Protein AF-A0A0C3QG57-F1 (afdb_monomer)

Foldseek 3Di:
DVVVVVVVCVVVDDPPDDDPVNVLVVLVVCCVVPNDPDDADQADEAEQCQLDALSVLVVNCSSHVHLPRYHYYHFLLPHPRPPRLDAPVSSQVSNQVVQCVDPCNVVVVDPGDHDDDDDDQEDADDDPVVLVVSLVVVVVCCVPVPSSGDDDDRHDYPD

Nearest PDB structures (foldseek):
  1qhh-assembly1_B  TM=5.925E-01  e=2.521E-04  Geobacillus stearothermophilus
  1pjr-assembly1_A  TM=6.229E-01  e=2.737E-02  Geobacillus stearothermophilus
  4c2u-assembly1_D  TM=6.797E-01  e=5.347E-02  Deinococcus radiodurans
  4c30-assembly1_D  TM=6.596E-01  e=1.505E-01  Deinococcus radiodurans

Solvent-accessible surface area (backbone atoms only — not comparable to full-atom values): 9621 Å² total; per-residue (Å²): 111,67,67,60,50,51,57,53,47,63,73,72,50,59,92,88,69,79,54,72,66,59,51,50,52,53,52,46,53,46,33,71,75,72,45,73,82,82,77,75,38,67,64,49,79,39,71,58,46,28,55,41,56,72,66,49,56,56,51,56,43,71,45,28,74,41,84,85,19,72,45,77,40,64,51,48,91,68,55,76,43,86,89,49,84,38,37,69,68,56,49,42,56,48,53,40,51,53,40,61,66,31,66,49,34,68,69,63,76,39,83,74,66,77,71,82,86,85,85,84,41,72,34,84,85,46,42,48,70,59,44,52,53,51,48,51,53,52,51,50,46,51,70,77,42,65,83,68,45,67,95,69,75,72,63,43,48,82,82

Structure (mmCIF, N/CA/C/O backbone):
data_AF-A0A0C3QG57-F1
#
_entry.id   AF-A0A0C3QG57-F1
#
loop_
_atom_site.group_PDB
_atom_site.id
_atom_site.type_symbol
_atom_site.label_atom_id
_atom_site.label_alt_id
_atom_site.label_comp_id
_atom_site.label_asym_id
_atom_site.label_entity_id
_atom_site.label_seq_id
_atom_site.pdbx_PDB_ins_code
_atom_site.Cartn_x
_atom_site.Cartn_y
_atom_site.Cartn_z
_atom_site.occupancy
_atom_site.B_iso_or_equiv
_atom_site.auth_seq_id
_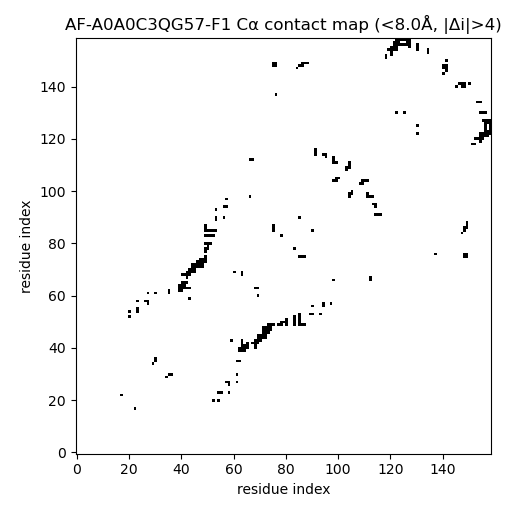atom_site.auth_comp_id
_atom_site.auth_asym_id
_atom_site.auth_atom_id
_atom_site.pdbx_PDB_model_num
ATOM 1 N N . ARG A 1 1 ? 13.980 4.318 21.399 1.00 78.31 1 ARG A N 1
ATOM 2 C CA . ARG A 1 1 ? 14.973 5.203 20.737 1.00 78.31 1 ARG A CA 1
ATOM 3 C C . ARG A 1 1 ? 14.381 5.909 19.515 1.00 78.31 1 ARG A C 1
ATOM 5 O O . ARG A 1 1 ? 14.472 7.122 19.474 1.00 78.31 1 ARG A O 1
ATOM 12 N N . ILE A 1 2 ? 13.728 5.215 18.571 1.00 90.69 2 ILE A N 1
ATOM 13 C CA . ILE A 1 2 ? 13.015 5.887 17.457 1.00 90.69 2 ILE A CA 1
ATOM 14 C C . ILE A 1 2 ? 11.778 6.645 17.961 1.00 90.69 2 ILE A C 1
ATOM 16 O O . ILE A 1 2 ? 11.650 7.834 17.711 1.00 90.69 2 ILE A O 1
ATOM 20 N N . TYR A 1 3 ? 10.925 5.998 18.762 1.00 89.56 3 TYR A N 1
ATOM 21 C CA . TYR A 1 3 ? 9.721 6.638 19.312 1.00 89.56 3 TYR A CA 1
ATOM 22 C C . TYR A 1 3 ? 10.026 7.910 20.127 1.00 89.56 3 TYR A C 1
ATOM 24 O O . TYR A 1 3 ? 9.392 8.938 19.950 1.00 89.56 3 TYR A O 1
ATOM 32 N N . THR A 1 4 ? 11.087 7.891 20.933 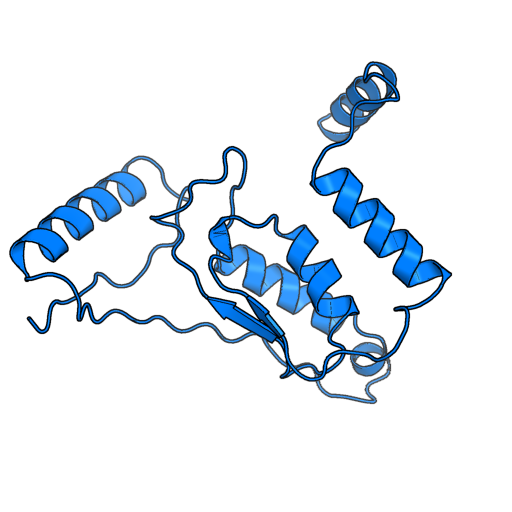1.00 94.56 4 THR A N 1
ATOM 33 C CA . THR A 1 4 ? 11.544 9.071 21.683 1.00 94.56 4 THR A CA 1
ATOM 34 C C . THR A 1 4 ? 12.010 10.220 20.777 1.00 94.56 4 THR A C 1
ATOM 36 O O . THR A 1 4 ? 11.848 11.381 21.139 1.00 94.56 4 THR A O 1
ATOM 39 N N . LEU A 1 5 ? 12.582 9.922 19.600 1.00 93.25 5 LEU A N 1
ATOM 40 C CA . LEU A 1 5 ? 12.922 10.947 18.603 1.00 93.25 5 LEU A CA 1
ATOM 41 C C . LEU A 1 5 ? 11.662 11.518 17.950 1.00 93.25 5 LEU A C 1
ATOM 43 O O . LEU A 1 5 ? 11.578 12.726 17.765 1.00 93.25 5 LEU A O 1
ATOM 47 N N . PHE A 1 6 ? 10.676 10.668 17.659 1.00 89.25 6 PHE A N 1
ATOM 48 C CA . PHE A 1 6 ? 9.370 11.101 17.170 1.00 89.25 6 PHE A CA 1
ATOM 49 C C . PHE A 1 6 ? 8.672 12.035 18.171 1.00 89.25 6 PHE A C 1
ATOM 51 O O . PHE A 1 6 ? 8.224 13.110 17.789 1.00 89.25 6 PHE A O 1
ATOM 58 N N . GLU A 1 7 ? 8.656 11.697 19.464 1.00 90.81 7 GLU A N 1
ATOM 59 C CA . GLU A 1 7 ? 8.086 12.567 20.502 1.00 90.81 7 GLU A CA 1
ATOM 60 C C . GLU A 1 7 ? 8.822 13.910 20.617 1.00 90.81 7 GLU A C 1
ATOM 62 O O . GLU A 1 7 ? 8.194 14.949 20.818 1.00 90.81 7 GLU A O 1
ATOM 67 N N . ALA A 1 8 ? 10.152 13.911 20.492 1.00 92.44 8 ALA A N 1
ATOM 68 C CA . ALA A 1 8 ? 10.935 15.143 20.477 1.00 92.44 8 ALA A CA 1
ATOM 69 C C . ALA A 1 8 ? 10.636 15.992 19.230 1.00 92.44 8 ALA A C 1
ATOM 71 O O . ALA A 1 8 ? 10.457 17.203 19.348 1.00 92.44 8 ALA A O 1
ATOM 72 N N . TYR A 1 9 ? 10.523 15.361 18.057 1.00 88.25 9 TYR A N 1
ATOM 73 C CA . TYR A 1 9 ? 10.124 16.016 16.813 1.00 88.25 9 TYR A CA 1
ATOM 74 C C . TYR A 1 9 ? 8.735 16.652 16.933 1.00 88.25 9 TYR A C 1
ATOM 76 O O . TYR A 1 9 ? 8.597 17.842 16.669 1.00 88.25 9 TYR A O 1
ATOM 84 N N . GLN A 1 10 ? 7.739 15.910 17.428 1.00 86.50 10 GLN A N 1
ATOM 85 C CA . GLN A 1 10 ? 6.371 16.404 17.632 1.00 86.50 10 GLN A CA 1
ATOM 86 C C . GLN A 1 10 ? 6.324 17.655 18.525 1.00 86.50 10 GLN A C 1
ATOM 88 O O . GLN A 1 10 ? 5.516 18.545 18.288 1.00 86.50 10 GLN A O 1
ATOM 93 N N . LYS A 1 11 ? 7.212 17.762 19.525 1.00 88.81 11 LYS A N 1
ATOM 94 C CA . LYS A 1 11 ? 7.311 18.947 20.401 1.00 88.81 11 LYS A CA 1
ATOM 95 C C . LYS A 1 11 ? 7.957 20.161 19.730 1.00 88.81 11 LYS A C 1
ATOM 97 O O . LYS A 1 11 ? 7.672 21.287 20.124 1.00 88.81 11 LYS A O 1
ATOM 102 N N . LEU A 1 12 ? 8.862 19.940 18.777 1.00 88.62 12 LEU A N 1
ATOM 103 C CA . LEU A 1 12 ? 9.582 20.998 18.053 1.00 88.62 12 LEU A CA 1
ATOM 104 C C . LEU A 1 12 ? 8.853 21.444 16.781 1.00 88.62 12 LEU A C 1
ATOM 106 O O . LEU A 1 12 ? 9.176 22.480 16.200 1.00 88.62 12 LEU A O 1
ATOM 110 N N . ARG A 1 13 ? 7.895 20.641 16.330 1.00 83.44 13 ARG A N 1
ATOM 111 C CA . ARG A 1 13 ? 7.142 20.849 15.108 1.00 83.44 13 ARG A CA 1
ATOM 112 C C . ARG A 1 13 ? 6.195 22.059 15.236 1.00 83.44 13 ARG A C 1
ATOM 114 O O . ARG A 1 13 ? 5.457 22.148 16.216 1.00 83.44 13 ARG A O 1
ATOM 121 N N . PRO A 1 14 ? 6.159 22.980 14.252 1.00 84.38 14 PRO A N 1
ATOM 122 C CA . PRO A 1 14 ? 5.199 24.084 14.248 1.00 84.38 14 PRO A CA 1
ATOM 123 C C . PRO A 1 14 ? 3.749 23.584 14.241 1.00 84.38 14 PRO A C 1
ATOM 125 O O . PRO A 1 14 ? 3.414 22.694 13.461 1.00 84.38 14 PRO A O 1
ATOM 128 N N . SER A 1 15 ? 2.860 24.218 15.009 1.00 73.75 15 SER A N 1
ATOM 129 C CA . SER A 1 15 ? 1.447 23.812 15.124 1.00 73.75 15 SER A CA 1
ATOM 130 C C . SER A 1 15 ? 0.666 23.828 13.802 1.00 73.75 15 SER A C 1
ATOM 132 O O . SER A 1 15 ? -0.364 23.175 13.696 1.00 73.75 15 SER A O 1
ATOM 134 N N . ALA A 1 16 ? 1.136 24.578 12.800 1.00 75.12 16 ALA A N 1
ATOM 135 C CA . ALA A 1 16 ? 0.529 24.652 11.468 1.00 75.12 16 ALA A CA 1
ATOM 136 C C . ALA A 1 16 ? 1.077 23.607 10.480 1.00 75.12 16 ALA A C 1
ATOM 138 O O . ALA A 1 16 ? 0.587 23.508 9.358 1.00 75.12 16 ALA A O 1
ATOM 139 N N . SER A 1 17 ? 2.120 22.864 10.857 1.00 77.12 17 SER A N 1
ATOM 140 C CA . SER A 1 17 ? 2.668 21.827 9.989 1.00 77.12 17 SER A CA 1
ATOM 141 C C . SER A 1 17 ? 1.891 20.531 10.183 1.00 77.12 17 SER A C 1
ATOM 143 O O . SER A 1 17 ? 1.732 20.051 11.301 1.00 77.12 17 SER A O 1
ATOM 145 N N . TYR A 1 18 ? 1.397 20.004 9.071 1.00 79.06 18 TYR A N 1
ATOM 146 C CA . TYR A 1 18 ? 0.565 18.814 8.985 1.00 79.06 18 TYR A CA 1
ATOM 147 C C . TYR A 1 18 ? 1.023 18.009 7.775 1.00 79.06 18 TYR A C 1
ATOM 149 O O . TYR A 1 18 ? 1.259 18.598 6.718 1.00 79.06 18 TYR A O 1
ATOM 157 N N . ASP A 1 19 ? 1.205 16.702 7.930 1.00 85.56 19 ASP A N 1
ATOM 158 C CA . ASP A 1 19 ? 1.611 15.824 6.838 1.00 85.56 19 ASP A CA 1
ATOM 159 C C . ASP A 1 19 ? 0.470 14.887 6.420 1.00 85.56 19 ASP A C 1
ATOM 161 O O . ASP A 1 19 ? -0.628 14.888 6.987 1.00 85.56 19 ASP A O 1
ATOM 165 N N . ASN A 1 20 ? 0.706 14.111 5.363 1.00 86.38 20 ASN A N 1
ATOM 166 C CA . ASN A 1 20 ? -0.306 13.199 4.843 1.00 86.38 20 ASN A CA 1
ATOM 167 C C . ASN A 1 20 ? -0.677 12.106 5.857 1.00 86.38 20 ASN A C 1
ATOM 169 O O . ASN A 1 20 ? -1.842 11.719 5.906 1.00 86.38 20 ASN A O 1
ATOM 173 N N . ALA A 1 21 ? 0.261 11.632 6.681 1.00 89.00 21 ALA A N 1
ATOM 174 C CA . ALA A 1 21 ? -0.024 10.606 7.679 1.00 89.00 21 ALA A CA 1
ATOM 175 C C . ALA A 1 21 ? -0.890 11.172 8.815 1.00 89.00 21 ALA A C 1
ATOM 177 O O . ALA A 1 21 ? -1.873 10.538 9.203 1.00 89.00 21 ALA A O 1
ATOM 178 N N . ASP A 1 22 ? -0.596 12.388 9.285 1.00 90.31 22 ASP A N 1
ATOM 179 C CA . ASP A 1 22 ? -1.427 13.089 10.269 1.00 90.31 22 ASP A CA 1
ATOM 180 C C . ASP A 1 22 ? -2.864 13.271 9.758 1.00 90.31 22 ASP A C 1
ATOM 182 O O . ASP A 1 22 ? -3.824 13.120 10.521 1.00 90.31 22 ASP A O 1
ATOM 186 N N . ARG A 1 23 ? -3.014 13.544 8.450 1.00 91.88 23 ARG A N 1
ATOM 187 C CA . ARG A 1 23 ? -4.313 13.611 7.759 1.00 91.88 23 ARG A CA 1
ATOM 188 C C . ARG A 1 23 ? -5.133 12.366 7.921 1.00 91.88 23 ARG A C 1
ATOM 190 O O . ARG A 1 23 ? -6.292 12.423 8.332 1.00 91.88 23 ARG A O 1
ATOM 197 N N . VAL A 1 24 ? -4.525 11.247 7.590 1.00 94.62 24 VAL A N 1
ATOM 198 C CA . VAL A 1 24 ? -5.211 9.967 7.604 1.00 94.62 24 VAL A CA 1
ATOM 199 C C . VAL A 1 24 ? -5.541 9.567 9.035 1.00 94.62 24 VAL A C 1
ATOM 201 O O . VAL A 1 24 ? -6.655 9.122 9.292 1.00 94.62 24 VAL A O 1
ATOM 204 N N . HIS A 1 25 ? -4.628 9.802 9.981 1.00 94.31 25 HIS A N 1
ATOM 205 C CA . HIS A 1 25 ? -4.886 9.558 11.397 1.00 94.31 25 HIS A CA 1
ATOM 206 C C . HIS A 1 25 ? -6.062 10.381 11.929 1.00 94.31 25 HIS A C 1
ATOM 208 O O . HIS A 1 25 ? -6.935 9.818 12.582 1.00 94.31 25 HIS A O 1
ATOM 214 N N . ALA A 1 26 ? -6.139 11.677 11.614 1.00 94.38 26 ALA A N 1
ATOM 215 C CA . ALA A 1 26 ? -7.259 12.512 12.048 1.00 94.38 26 ALA A CA 1
ATOM 216 C C . ALA A 1 26 ? -8.601 12.043 11.458 1.00 94.38 26 ALA A C 1
ATOM 218 O O . ALA A 1 26 ? -9.603 12.005 12.170 1.00 94.38 26 ALA A O 1
ATOM 219 N N . LEU A 1 27 ? -8.620 11.645 10.180 1.00 95.81 27 LEU A N 1
ATOM 220 C CA . LEU A 1 27 ? -9.821 11.104 9.535 1.00 95.81 27 LEU A CA 1
ATOM 221 C C . LEU A 1 27 ? -10.245 9.763 10.139 1.00 95.81 27 LEU A C 1
ATOM 223 O O . LEU A 1 27 ? -11.432 9.552 10.372 1.00 95.81 27 LEU A O 1
ATOM 227 N N . LEU A 1 28 ? -9.293 8.871 10.423 1.00 95.81 28 LEU A N 1
ATOM 228 C CA . LEU A 1 28 ? -9.568 7.597 11.086 1.00 95.81 28 LEU A CA 1
ATOM 229 C C . LEU A 1 28 ? -10.160 7.807 12.481 1.00 95.81 28 LEU A C 1
ATOM 231 O O . LEU A 1 28 ? -11.186 7.203 12.780 1.00 95.81 28 LEU A O 1
ATOM 235 N N . SER A 1 29 ? -9.582 8.702 13.290 1.00 95.94 29 SER A N 1
ATOM 236 C CA . SER A 1 29 ? -10.129 9.050 14.607 1.00 95.94 29 SER A CA 1
ATOM 237 C C . SER A 1 29 ? -11.541 9.626 14.501 1.00 95.94 29 SER A C 1
ATOM 239 O O . SER A 1 29 ? -12.425 9.246 15.263 1.00 95.94 29 SER A O 1
ATOM 241 N N . ALA A 1 30 ? -11.786 10.503 13.522 1.00 95.94 30 ALA A N 1
ATOM 242 C CA . ALA A 1 30 ? -13.110 11.074 13.304 1.00 95.94 30 ALA A CA 1
ATOM 243 C C . ALA A 1 30 ? -14.144 10.007 12.904 1.00 95.94 30 ALA A C 1
ATOM 245 O O . ALA A 1 30 ? -15.269 10.053 13.397 1.00 95.94 30 ALA A O 1
ATOM 246 N N . ILE A 1 31 ? -13.766 9.044 12.053 1.00 94.94 31 ILE A N 1
ATOM 247 C CA . ILE A 1 31 ? -14.619 7.909 11.664 1.00 94.94 31 ILE A CA 1
ATOM 248 C C . ILE A 1 31 ? -14.863 6.967 12.845 1.00 94.94 31 ILE A C 1
ATOM 250 O O . ILE A 1 31 ? -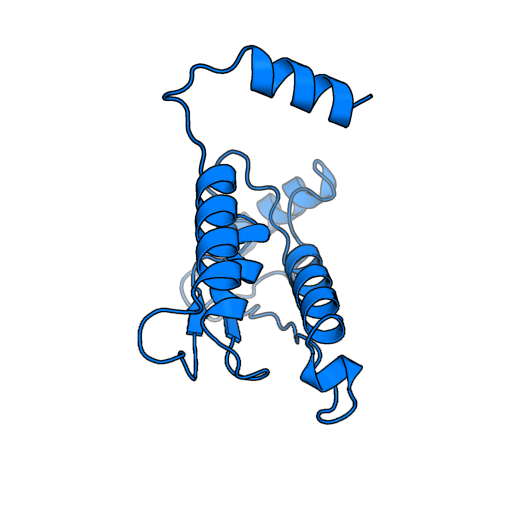15.963 6.439 12.979 1.00 94.94 31 ILE A O 1
ATOM 254 N N . GLU A 1 32 ? -13.869 6.742 13.702 1.00 92.44 32 GLU A N 1
ATOM 255 C CA . GLU A 1 32 ? -14.033 5.918 14.902 1.00 92.44 32 GLU A CA 1
ATOM 256 C C . GLU A 1 32 ? -15.009 6.560 15.899 1.00 92.44 32 GLU A C 1
ATOM 258 O O . GLU A 1 32 ? -15.859 5.869 16.459 1.00 92.44 32 GLU A O 1
ATOM 263 N N . GLU A 1 33 ? -14.931 7.880 16.078 1.00 96.00 33 GLU A N 1
ATOM 264 C CA . GLU A 1 33 ? -15.780 8.624 17.014 1.00 96.00 33 GLU A CA 1
ATOM 265 C C . GLU A 1 33 ? -17.205 8.851 16.484 1.00 96.00 33 GLU A C 1
ATOM 267 O O . GLU A 1 33 ? -18.179 8.671 17.216 1.00 96.00 33 GLU A O 1
ATOM 272 N N . HIS A 1 34 ? -17.345 9.230 15.212 1.00 95.31 34 HIS A N 1
ATOM 273 C CA . HIS A 1 34 ? -18.616 9.696 14.643 1.00 95.31 34 HIS A CA 1
ATOM 274 C C . HIS A 1 34 ? -19.238 8.720 13.635 1.00 95.31 34 HIS A C 1
ATOM 276 O O . HIS A 1 34 ? -20.375 8.920 13.202 1.00 95.31 34 HIS A O 1
ATOM 282 N N . GLY A 1 35 ? -18.517 7.664 13.255 1.00 92.00 35 GLY A N 1
ATOM 283 C CA . GLY A 1 35 ? -18.872 6.800 12.134 1.00 92.00 35 GLY A CA 1
ATOM 284 C C . GLY A 1 35 ? -18.526 7.415 10.775 1.00 92.00 35 GLY A C 1
ATOM 285 O O . GLY A 1 35 ? -18.130 8.575 10.653 1.00 92.00 35 GLY A O 1
ATOM 286 N N . VAL A 1 36 ? -18.687 6.617 9.717 1.00 93.12 36 VAL A N 1
ATOM 287 C CA . VAL A 1 36 ? -18.569 7.115 8.342 1.00 93.12 36 VAL A CA 1
ATOM 288 C C . VAL A 1 36 ? -19.798 7.973 8.022 1.00 93.12 36 VAL A C 1
ATOM 290 O O . VAL A 1 36 ? -20.922 7.486 8.167 1.00 93.12 36 VAL A O 1
ATOM 293 N N . PRO A 1 37 ? -19.630 9.232 7.577 1.00 90.19 37 PRO A N 1
ATOM 294 C CA . PRO A 1 37 ? -20.762 10.054 7.180 1.00 90.19 37 PRO A CA 1
ATOM 295 C C . PRO A 1 37 ? -21.423 9.486 5.919 1.00 90.19 37 PRO A C 1
ATOM 297 O O . PRO A 1 37 ? -20.757 9.168 4.935 1.00 90.19 37 PRO A O 1
ATOM 300 N N . GLY A 1 38 ? -22.754 9.412 5.920 1.00 90.81 38 GLY A N 1
ATOM 301 C CA . GLY A 1 38 ? -23.521 8.933 4.772 1.00 90.81 38 GLY A CA 1
ATOM 302 C C . GLY A 1 38 ? -23.568 7.408 4.670 1.00 90.81 38 GLY A C 1
ATOM 303 O O . GLY A 1 38 ? -23.791 6.718 5.661 1.00 90.81 38 GLY A O 1
ATOM 304 N N . THR A 1 39 ? -23.453 6.889 3.445 1.00 92.50 39 THR A N 1
ATOM 305 C CA . THR A 1 39 ? -23.553 5.448 3.162 1.00 92.50 39 THR A CA 1
ATOM 306 C C . THR A 1 39 ? -22.172 4.873 2.890 1.00 92.50 39 THR A C 1
ATOM 308 O O . THR A 1 39 ? -21.349 5.510 2.235 1.00 92.50 39 THR A O 1
ATOM 311 N N . TYR A 1 40 ? -21.938 3.657 3.375 1.00 94.81 40 TYR A N 1
ATOM 312 C CA . TYR A 1 40 ? -20.735 2.901 3.060 1.00 94.81 40 TYR A CA 1
ATOM 313 C C . TYR A 1 40 ? -20.620 2.601 1.564 1.00 94.8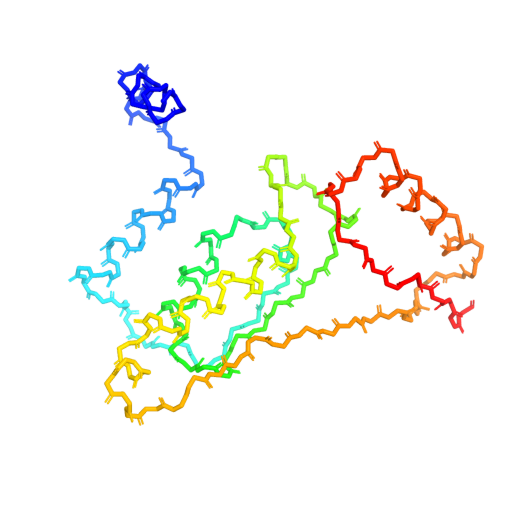1 40 TYR A C 1
ATOM 315 O O . TYR A 1 40 ? -21.618 2.493 0.853 1.00 94.81 40 TYR A O 1
ATOM 323 N N . LEU A 1 41 ? -19.385 2.417 1.109 1.00 96.12 41 LEU A N 1
ATOM 324 C CA . LEU A 1 41 ? -19.098 1.964 -0.243 1.00 96.12 41 LEU A CA 1
ATOM 325 C C . LEU A 1 41 ? -19.149 0.436 -0.298 1.00 96.12 41 LEU A C 1
ATOM 327 O O . LEU A 1 41 ? -18.543 -0.248 0.529 1.00 96.12 41 LEU A O 1
ATOM 331 N N . ASP A 1 42 ? -19.842 -0.101 -1.300 1.00 96.00 42 ASP A N 1
ATOM 332 C CA . ASP A 1 42 ? -19.875 -1.547 -1.541 1.00 96.00 42 ASP A CA 1
ATOM 333 C C . ASP A 1 42 ? -18.584 -2.046 -2.201 1.00 96.00 42 ASP A C 1
ATOM 335 O O . ASP A 1 42 ? -18.121 -3.151 -1.906 1.00 96.00 42 ASP A O 1
ATOM 339 N N . PHE A 1 43 ? -18.009 -1.230 -3.091 1.00 97.94 43 PHE A N 1
ATOM 340 C CA . PHE A 1 43 ? -16.779 -1.516 -3.824 1.00 97.94 43 PHE A CA 1
ATOM 341 C C . PHE A 1 43 ? -15.932 -0.253 -3.982 1.00 97.94 43 PHE A C 1
ATOM 343 O O . PHE A 1 43 ? -16.456 0.829 -4.246 1.00 97.94 43 PHE A O 1
ATOM 350 N N . LEU A 1 44 ? -14.618 -0.407 -3.856 1.00 97.62 44 LEU A N 1
ATOM 351 C CA . LEU A 1 44 ? -13.634 0.659 -3.950 1.00 97.62 44 LEU A CA 1
ATOM 352 C C . LEU A 1 44 ? -12.393 0.125 -4.675 1.00 97.62 44 LEU A C 1
ATOM 354 O O . LEU A 1 44 ? -11.750 -0.832 -4.237 1.00 97.62 44 LEU A O 1
ATOM 358 N N . TYR A 1 45 ? -12.083 0.769 -5.798 1.00 97.81 45 TYR A N 1
ATOM 359 C CA . TYR A 1 45 ? -10.951 0.456 -6.663 1.00 97.81 45 TYR A CA 1
ATOM 360 C C . TYR A 1 45 ? -9.927 1.580 -6.547 1.00 97.81 45 TYR A C 1
ATOM 362 O O . TYR A 1 45 ? -10.266 2.748 -6.733 1.00 97.81 45 TYR A O 1
ATOM 370 N N . VAL A 1 46 ? -8.693 1.220 -6.217 1.00 97.00 46 VAL A N 1
ATOM 371 C CA . VAL A 1 46 ? -7.574 2.143 -6.039 1.00 97.00 46 VAL A CA 1
ATOM 372 C C . VAL A 1 46 ? -6.577 1.881 -7.148 1.00 97.00 46 VAL A C 1
ATOM 374 O O . VAL A 1 46 ? -6.022 0.785 -7.225 1.00 97.00 46 VAL A O 1
ATOM 377 N N . ASP A 1 47 ? -6.379 2.880 -7.993 1.00 96.12 47 ASP A N 1
ATOM 378 C CA . ASP A 1 47 ? -5.303 2.894 -8.977 1.00 96.12 47 ASP A CA 1
ATOM 379 C C . ASP A 1 47 ? -4.064 3.577 -8.384 1.00 96.12 47 ASP A C 1
ATOM 381 O O . ASP A 1 47 ? -4.182 4.316 -7.402 1.00 96.12 47 ASP A O 1
ATOM 385 N N . GLU A 1 48 ? -2.893 3.308 -8.957 1.00 94.44 48 GLU A N 1
ATOM 386 C CA . GLU A 1 48 ? -1.597 3.838 -8.501 1.00 94.44 48 GLU A CA 1
ATOM 387 C C . GLU A 1 48 ? -1.353 3.659 -6.990 1.00 94.44 48 GLU A C 1
ATOM 389 O O . GLU A 1 48 ? -0.874 4.546 -6.279 1.00 94.44 48 GLU A O 1
ATOM 394 N N . ALA A 1 49 ? -1.700 2.479 -6.468 1.00 94.25 49 ALA A N 1
ATOM 395 C CA . ALA A 1 49 ? -1.634 2.175 -5.042 1.00 94.25 49 ALA A CA 1
ATOM 396 C C . ALA A 1 49 ? -0.233 2.378 -4.435 1.00 94.25 49 ALA A C 1
ATOM 398 O O . ALA A 1 49 ? -0.137 2.629 -3.234 1.00 94.25 49 ALA A O 1
ATOM 399 N N . GLN A 1 50 ? 0.828 2.300 -5.246 1.00 92.38 50 GLN A N 1
ATOM 400 C CA . GLN A 1 50 ? 2.209 2.532 -4.824 1.00 92.38 50 GLN A CA 1
ATOM 401 C C . GLN A 1 50 ? 2.495 3.960 -4.343 1.00 92.38 50 GLN A C 1
ATOM 403 O O . GLN A 1 50 ? 3.405 4.167 -3.536 1.00 92.38 50 GLN A O 1
ATOM 408 N N . ASP A 1 51 ? 1.711 4.943 -4.788 1.00 92.38 51 ASP A N 1
ATOM 409 C CA . ASP A 1 51 ? 1.909 6.341 -4.401 1.00 92.38 51 ASP A CA 1
ATOM 410 C C . ASP A 1 51 ? 1.220 6.705 -3.075 1.00 92.38 51 ASP A C 1
ATOM 412 O O . ASP A 1 51 ? 1.459 7.787 -2.526 1.00 92.38 51 ASP A O 1
ATOM 416 N N . ASN A 1 52 ? 0.426 5.783 -2.522 1.00 91.50 52 ASN A N 1
ATOM 417 C CA . ASN A 1 52 ? -0.263 5.940 -1.244 1.00 91.50 52 ASN A CA 1
ATOM 418 C C . ASN A 1 52 ? 0.580 5.432 -0.067 1.00 91.50 52 ASN A C 1
ATOM 420 O O . ASN A 1 52 ? 1.391 4.510 -0.183 1.00 91.50 52 ASN A O 1
ATOM 424 N N . LEU A 1 53 ? 0.327 5.983 1.120 1.00 91.81 53 LEU A N 1
ATOM 425 C CA . LEU A 1 53 ? 0.847 5.430 2.362 1.00 91.81 53 LEU A CA 1
ATOM 426 C C . LEU A 1 53 ? 0.065 4.164 2.728 1.00 91.81 53 LEU A C 1
ATOM 428 O O . LEU A 1 53 ? -1.139 4.059 2.505 1.00 91.81 53 LEU A O 1
ATOM 432 N N . ILE A 1 54 ? 0.709 3.214 3.410 1.00 92.88 54 ILE A N 1
ATOM 433 C CA . ILE A 1 54 ? 0.026 1.994 3.882 1.00 92.88 54 ILE A CA 1
ATOM 434 C C . ILE A 1 54 ? -1.176 2.323 4.786 1.00 92.88 54 ILE A C 1
ATOM 436 O O . ILE A 1 54 ? -2.179 1.611 4.763 1.00 92.88 54 ILE A O 1
ATOM 440 N N . ILE A 1 55 ? -1.111 3.418 5.553 1.00 93.25 55 ILE A N 1
ATOM 441 C CA . ILE A 1 55 ? -2.213 3.848 6.422 1.00 93.25 55 ILE A CA 1
ATOM 442 C C . ILE A 1 55 ? -3.454 4.298 5.633 1.00 93.25 55 ILE A C 1
ATOM 444 O O . ILE A 1 55 ? -4.568 4.125 6.129 1.00 93.25 55 ILE A O 1
ATOM 448 N N . ASP A 1 56 ? -3.300 4.768 4.389 1.00 94.56 56 ASP A N 1
ATOM 449 C CA . ASP A 1 56 ? -4.436 5.104 3.520 1.00 94.56 56 ASP A CA 1
ATOM 450 C C . ASP A 1 56 ? -5.325 3.876 3.293 1.00 94.56 56 ASP A C 1
ATOM 452 O O . ASP A 1 56 ? -6.550 3.979 3.295 1.00 94.56 56 ASP A O 1
ATOM 456 N N . ALA A 1 57 ? -4.739 2.677 3.209 1.00 95.25 57 ALA A N 1
ATOM 457 C CA . ALA A 1 57 ? -5.504 1.442 3.065 1.00 95.25 57 ALA A CA 1
ATOM 458 C C . ALA A 1 57 ? -6.436 1.167 4.261 1.00 95.25 57 ALA A C 1
ATOM 460 O O . ALA A 1 57 ? -7.499 0.573 4.075 1.00 95.25 57 ALA A O 1
ATOM 461 N N . ALA A 1 58 ? -6.084 1.612 5.476 1.00 95.19 58 ALA A N 1
ATOM 462 C CA . ALA A 1 58 ? -6.967 1.489 6.639 1.00 95.19 58 ALA A CA 1
ATOM 463 C C . ALA A 1 58 ? -8.169 2.428 6.531 1.00 95.19 58 ALA A C 1
ATOM 465 O O . ALA A 1 58 ? -9.295 2.015 6.809 1.00 95.19 58 ALA A O 1
ATOM 466 N N . LEU A 1 59 ? 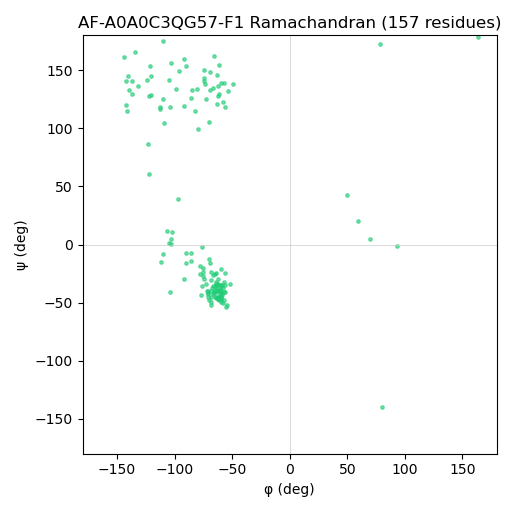-7.935 3.663 6.082 1.00 96.25 59 LEU A N 1
ATOM 467 C CA . LEU A 1 59 ? -9.000 4.627 5.828 1.00 96.25 59 LEU A CA 1
ATOM 468 C C . LEU A 1 59 ? -9.937 4.122 4.727 1.00 96.25 59 LEU A C 1
ATOM 470 O O . LEU A 1 59 ? -11.147 4.090 4.905 1.00 96.25 59 LEU A O 1
ATOM 474 N N . LEU A 1 60 ? -9.400 3.635 3.611 1.00 96.56 60 LEU A N 1
ATOM 475 C CA . LEU A 1 60 ? -10.223 3.102 2.524 1.00 96.56 60 LEU A CA 1
ATOM 476 C C . LEU A 1 60 ? -11.008 1.850 2.958 1.00 96.56 60 LEU A C 1
ATOM 478 O O . LEU A 1 60 ? -12.164 1.677 2.569 1.00 96.56 60 LEU A O 1
ATOM 482 N N . LYS A 1 61 ? -10.432 1.004 3.824 1.00 95.12 61 LYS A N 1
ATOM 483 C CA . LYS A 1 61 ? -11.137 -0.145 4.413 1.00 95.12 61 LYS A CA 1
ATOM 484 C C . LYS A 1 61 ? -12.276 0.269 5.344 1.00 95.12 61 LYS A C 1
ATOM 486 O O . LYS A 1 61 ? -13.293 -0.425 5.354 1.00 95.12 61 LYS A O 1
ATOM 491 N N . SER A 1 62 ? -12.141 1.358 6.104 1.00 94.62 62 SER A N 1
ATOM 492 C CA . SER A 1 62 ? -13.216 1.827 6.991 1.00 94.62 62 SER A CA 1
ATOM 493 C C . SER A 1 62 ? -14.420 2.359 6.207 1.00 94.62 62 SER A C 1
ATOM 495 O O . SER A 1 62 ? -15.558 2.182 6.637 1.00 94.62 62 SER A O 1
ATOM 497 N N . LEU A 1 63 ? -14.187 2.915 5.014 1.00 95.88 63 LEU A N 1
ATOM 498 C CA . LEU A 1 63 ? -15.238 3.358 4.092 1.00 95.88 63 LEU A CA 1
ATOM 499 C C . LEU A 1 63 ? -15.932 2.196 3.354 1.00 95.88 63 LEU A C 1
ATOM 501 O O . LEU A 1 63 ? -17.074 2.345 2.919 1.00 95.88 63 LEU A O 1
ATOM 505 N N . CYS A 1 64 ? -15.261 1.046 3.220 1.00 96.31 64 CYS A N 1
ATOM 506 C CA . CYS A 1 64 ? -15.730 -0.130 2.483 1.00 96.31 64 CYS A CA 1
ATOM 507 C C . CYS A 1 64 ? -15.773 -1.386 3.388 1.00 96.31 64 CYS A C 1
ATOM 509 O O . CYS A 1 64 ? -14.825 -2.187 3.421 1.00 96.31 64 CYS A O 1
ATOM 511 N N . PRO A 1 65 ? -16.874 -1.617 4.132 1.00 92.00 65 PRO A N 1
ATOM 512 C CA . PRO A 1 65 ? -16.988 -2.739 5.062 1.00 92.00 65 PRO A CA 1
ATOM 513 C C . PRO A 1 65 ? -17.055 -4.091 4.343 1.00 92.00 65 PRO A C 1
ATOM 515 O O . PRO A 1 65 ? -16.654 -5.101 4.925 1.00 92.00 65 PRO A O 1
ATOM 518 N N . ASN A 1 66 ? -17.478 -4.120 3.072 1.00 95.00 66 ASN A N 1
ATOM 519 C CA . ASN A 1 66 ? -17.490 -5.327 2.252 1.00 95.00 66 ASN A CA 1
ATOM 520 C C . ASN A 1 66 ? -16.077 -5.957 2.185 1.00 95.00 66 ASN A C 1
ATOM 522 O O . ASN A 1 66 ? -15.149 -5.326 1.670 1.00 95.00 66 ASN A O 1
ATOM 526 N N . PRO A 1 67 ? -15.873 -7.198 2.673 1.00 93.81 67 PRO A N 1
ATOM 527 C CA . PRO A 1 67 ? -14.562 -7.854 2.656 1.00 93.81 67 PRO A CA 1
ATOM 528 C C . PRO A 1 67 ? -14.084 -8.228 1.243 1.00 93.81 67 PRO A C 1
ATOM 530 O O . PRO A 1 67 ? -12.902 -8.492 1.048 1.00 93.81 67 PRO A O 1
ATOM 533 N N . HIS A 1 68 ? -14.982 -8.233 0.255 1.00 95.81 68 HIS A N 1
ATOM 534 C CA . HIS A 1 68 ? -14.663 -8.431 -1.162 1.00 95.81 68 HIS A CA 1
ATOM 535 C C . HIS A 1 68 ? -14.683 -7.122 -1.965 1.00 95.81 68 HIS A C 1
ATOM 537 O O . HIS A 1 68 ? -14.561 -7.160 -3.186 1.00 95.81 68 HIS A O 1
ATOM 543 N N . GLY A 1 69 ? -14.874 -5.979 -1.298 1.00 96.50 69 GLY A N 1
ATOM 544 C CA . GLY A 1 69 ? -15.113 -4.696 -1.955 1.00 96.50 69 GLY A CA 1
ATOM 545 C C . GLY A 1 69 ? -13.853 -3.941 -2.367 1.00 96.50 69 GLY A C 1
ATOM 546 O O . GLY A 1 69 ? -13.950 -3.008 -3.150 1.00 96.50 69 GLY A O 1
ATOM 547 N N . LEU A 1 70 ? -12.676 -4.320 -1.865 1.00 97.00 70 LEU A N 1
ATOM 548 C CA . LEU A 1 70 ? -11.434 -3.586 -2.113 1.00 97.00 70 LEU A CA 1
ATOM 549 C C . LEU A 1 70 ? -10.598 -4.206 -3.229 1.00 97.00 70 LEU A C 1
ATOM 551 O O . LEU A 1 70 ? -10.318 -5.406 -3.213 1.00 97.00 70 LEU A O 1
ATOM 555 N N . PHE A 1 71 ? -10.115 -3.356 -4.131 1.00 97.62 71 PHE A N 1
ATOM 556 C CA . PHE A 1 71 ? -9.164 -3.719 -5.173 1.00 97.62 71 PHE A CA 1
ATOM 557 C C . PHE A 1 71 ? -8.090 -2.637 -5.305 1.00 97.62 71 PHE A C 1
ATOM 559 O O . PHE A 1 71 ? -8.417 -1.463 -5.437 1.00 97.62 71 PHE A O 1
ATOM 566 N N . PHE A 1 72 ? -6.819 -3.036 -5.281 1.00 97.56 72 PHE A N 1
ATOM 567 C CA . PHE A 1 72 ? -5.672 -2.138 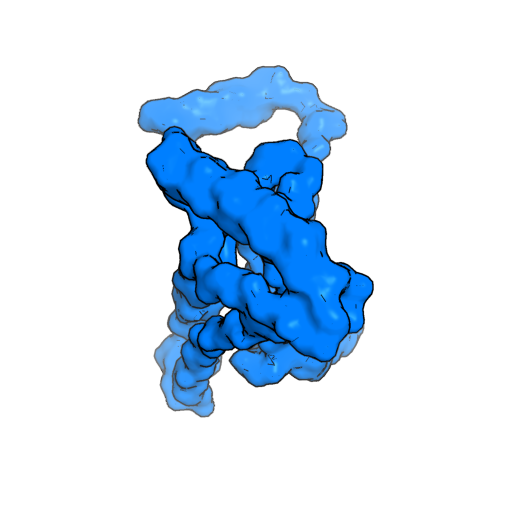-5.421 1.00 97.56 72 PHE A CA 1
ATOM 568 C C . PHE A 1 72 ? -4.851 -2.569 -6.636 1.00 97.56 72 PHE A C 1
ATOM 570 O O . PHE A 1 72 ? -4.484 -3.741 -6.739 1.00 97.56 72 PHE A O 1
ATOM 577 N N . ALA A 1 73 ? -4.559 -1.626 -7.524 1.00 96.81 73 ALA A N 1
ATOM 578 C CA . ALA A 1 73 ? -3.689 -1.786 -8.680 1.00 96.81 73 ALA A CA 1
ATOM 579 C C . ALA A 1 73 ? -2.537 -0.782 -8.613 1.00 96.81 73 ALA A C 1
ATOM 581 O O . ALA A 1 73 ? -2.657 0.260 -7.975 1.00 96.81 73 ALA A O 1
ATOM 582 N N . GLY A 1 74 ? -1.415 -1.125 -9.237 1.00 94.75 74 GLY A N 1
ATOM 583 C CA . GLY A 1 74 ? -0.231 -0.277 -9.257 1.00 94.75 74 GLY A CA 1
ATOM 584 C C . GLY A 1 74 ? 1.027 -1.028 -9.682 1.00 94.75 74 GLY A C 1
ATOM 585 O O . GLY A 1 74 ? 0.991 -2.243 -9.899 1.00 94.75 74 GLY A O 1
ATOM 586 N N . ASP A 1 75 ? 2.142 -0.309 -9.747 1.00 92.62 75 ASP A N 1
ATOM 587 C CA . ASP A 1 75 ? 3.469 -0.840 -10.065 1.00 92.62 75 ASP A CA 1
ATOM 588 C C . ASP A 1 75 ? 4.541 -0.155 -9.207 1.00 92.62 75 ASP A C 1
ATOM 590 O O . ASP A 1 75 ? 4.813 1.035 -9.346 1.00 92.62 75 ASP A O 1
ATOM 594 N N . THR A 1 76 ? 5.205 -0.915 -8.333 1.00 89.62 76 THR A N 1
ATOM 595 C CA . THR A 1 76 ? 6.236 -0.364 -7.441 1.00 89.62 76 THR A CA 1
ATOM 596 C C . THR A 1 76 ? 7.462 0.170 -8.175 1.00 89.62 76 THR A C 1
ATOM 598 O O . THR A 1 76 ? 8.135 1.056 -7.648 1.00 89.62 76 THR A O 1
ATOM 601 N N . ALA A 1 77 ? 7.754 -0.323 -9.386 1.00 86.94 77 ALA A N 1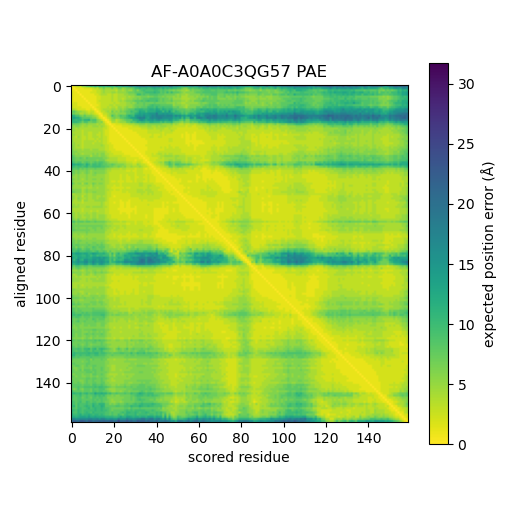
ATOM 602 C CA . ALA A 1 77 ? 8.842 0.209 -10.205 1.00 86.94 77 ALA A CA 1
ATOM 603 C C . ALA A 1 77 ? 8.532 1.616 -10.758 1.00 86.94 77 ALA A C 1
ATOM 605 O O . ALA A 1 77 ? 9.441 2.293 -11.236 1.00 86.94 77 ALA A O 1
ATOM 606 N N . GLN A 1 78 ? 7.271 2.059 -10.667 1.00 85.00 78 GLN A N 1
ATOM 607 C CA . GLN A 1 78 ? 6.779 3.361 -11.126 1.00 85.00 78 GLN A CA 1
ATOM 608 C C . GLN A 1 78 ? 6.474 4.333 -9.975 1.00 85.00 78 GLN A C 1
ATOM 610 O O . GLN A 1 78 ? 5.873 5.376 -10.208 1.00 85.00 78 GLN A O 1
ATOM 615 N N . THR A 1 79 ? 6.883 4.026 -8.739 1.00 83.38 79 THR A N 1
ATOM 616 C CA . THR A 1 79 ? 6.653 4.909 -7.582 1.00 83.38 79 THR A CA 1
ATOM 617 C C . THR A 1 79 ? 7.275 6.291 -7.811 1.00 83.38 79 THR A C 1
ATOM 619 O O . THR A 1 79 ? 8.490 6.407 -7.996 1.00 83.38 79 THR A O 1
ATOM 622 N N . ILE A 1 80 ? 6.457 7.346 -7.746 1.00 78.12 80 ILE A N 1
ATOM 623 C CA . ILE A 1 80 ? 6.905 8.748 -7.855 1.00 78.12 80 ILE A CA 1
ATOM 624 C C . ILE A 1 80 ? 6.755 9.515 -6.536 1.00 78.12 80 ILE A C 1
ATOM 626 O O . ILE A 1 80 ? 7.342 10.588 -6.364 1.00 78.12 80 ILE A O 1
ATOM 630 N N . SER A 1 81 ? 5.987 8.968 -5.592 1.00 74.75 81 SER A N 1
ATOM 631 C CA . SER A 1 81 ? 5.762 9.554 -4.272 1.00 74.75 81 SER A CA 1
ATOM 632 C C . SER A 1 81 ? 7.018 9.481 -3.393 1.00 74.75 81 SER A C 1
ATOM 634 O O . SER A 1 81 ? 7.399 8.429 -2.870 1.00 74.75 81 SER A O 1
ATOM 636 N N . VAL A 1 82 ? 7.687 10.626 -3.215 1.00 65.69 82 VAL A N 1
ATOM 637 C CA . VAL A 1 82 ? 8.889 10.740 -2.376 1.00 65.69 82 VAL A CA 1
ATOM 638 C C . VAL A 1 82 ? 8.541 10.424 -0.920 1.00 65.69 82 VAL A C 1
ATOM 640 O O . VAL A 1 82 ? 7.732 11.109 -0.301 1.00 65.69 82 VAL A O 1
ATOM 643 N N . GLY A 1 83 ? 9.202 9.411 -0.355 1.00 65.06 83 GLY A N 1
ATOM 644 C CA . GLY A 1 83 ? 8.987 8.978 1.029 1.00 65.06 83 GLY A CA 1
ATOM 645 C C . GLY A 1 83 ? 7.957 7.856 1.194 1.00 65.06 83 GLY A C 1
ATOM 646 O O . GLY A 1 83 ? 7.783 7.377 2.314 1.00 65.06 83 GLY A O 1
ATOM 647 N N . SER A 1 84 ? 7.328 7.389 0.109 1.00 67.88 84 SER A N 1
ATOM 648 C CA . SER A 1 84 ? 6.563 6.140 0.114 1.00 67.88 84 SER A CA 1
ATOM 649 C C . SER A 1 84 ? 7.513 4.954 -0.079 1.00 67.88 84 SER A C 1
ATOM 651 O O . SER A 1 84 ? 8.150 4.820 -1.119 1.00 67.88 84 SER A O 1
ATOM 653 N N . ALA A 1 85 ? 7.626 4.088 0.931 1.00 75.12 85 ALA A N 1
ATOM 654 C CA . ALA A 1 85 ? 8.291 2.784 0.825 1.00 75.12 85 ALA A CA 1
ATOM 655 C C . ALA A 1 85 ? 7.256 1.672 0.580 1.00 75.12 85 ALA A C 1
ATOM 657 O O . ALA A 1 85 ? 7.314 0.608 1.195 1.00 75.12 85 ALA A O 1
ATOM 658 N N . PHE A 1 86 ? 6.247 1.958 -0.246 1.00 88.50 86 PHE A N 1
ATOM 659 C CA . PHE A 1 86 ? 5.145 1.041 -0.492 1.00 88.50 86 PHE A CA 1
ATOM 660 C C . PHE A 1 86 ? 5.632 -0.264 -1.124 1.00 88.50 86 PHE A C 1
ATOM 662 O O . PHE A 1 86 ? 6.407 -0.272 -2.079 1.00 88.50 86 PHE A O 1
ATOM 669 N N . ARG A 1 87 ? 5.092 -1.379 -0.627 1.00 90.75 87 ARG A N 1
ATOM 670 C CA . ARG A 1 87 ? 5.192 -2.693 -1.264 1.00 90.75 87 ARG A CA 1
ATOM 671 C C . ARG A 1 87 ? 3.855 -3.407 -1.200 1.00 90.75 87 ARG A C 1
ATOM 673 O O . ARG A 1 87 ? 3.194 -3.414 -0.158 1.00 90.75 87 ARG A O 1
ATOM 680 N N . PHE A 1 88 ? 3.488 -4.112 -2.261 1.00 93.25 88 PHE A N 1
ATOM 681 C CA . PHE A 1 88 ? 2.291 -4.949 -2.298 1.00 93.25 88 PHE A CA 1
ATOM 682 C C . PHE A 1 88 ? 2.312 -6.028 -1.221 1.00 93.25 88 PHE A C 1
ATOM 684 O O . PHE A 1 88 ? 1.274 -6.335 -0.635 1.00 93.25 88 PHE A O 1
ATOM 691 N N . ASN A 1 89 ? 3.486 -6.576 -0.903 1.00 91.19 89 ASN A N 1
ATOM 692 C CA . ASN A 1 89 ? 3.621 -7.519 0.204 1.00 91.19 89 ASN A CA 1
ATOM 693 C C . ASN A 1 89 ? 3.292 -6.880 1.564 1.00 91.19 89 ASN A C 1
ATOM 695 O O . ASN A 1 89 ? 2.656 -7.520 2.406 1.00 91.19 89 ASN A O 1
ATOM 699 N N . GLU A 1 90 ? 3.666 -5.615 1.771 1.00 92.94 90 GLU A N 1
ATOM 700 C CA . GLU A 1 90 ? 3.329 -4.872 2.988 1.00 92.94 90 GLU A CA 1
ATOM 701 C C . GLU A 1 90 ? 1.846 -4.529 3.047 1.00 92.94 90 GLU A C 1
ATOM 703 O O . GLU A 1 90 ? 1.213 -4.790 4.072 1.00 92.94 90 GLU A O 1
ATOM 708 N N . LEU A 1 91 ? 1.271 -4.039 1.944 1.00 95.50 91 LEU A N 1
ATOM 709 C CA . LEU A 1 91 ? -0.164 -3.783 1.832 1.00 95.50 91 LEU A CA 1
ATOM 710 C C . LEU A 1 91 ? -0.969 -5.058 2.109 1.00 95.50 91 LEU A C 1
ATOM 712 O O . LEU A 1 91 ? -1.892 -5.053 2.923 1.00 95.50 91 LEU A O 1
ATOM 716 N N . LYS A 1 92 ? -0.586 -6.182 1.495 1.00 95.44 92 LYS A N 1
ATOM 717 C CA . LYS A 1 92 ? -1.227 -7.485 1.703 1.00 95.44 92 LYS A CA 1
ATOM 718 C C . LYS A 1 92 ? -1.148 -7.918 3.164 1.00 95.44 92 LYS A C 1
ATOM 720 O O . LYS A 1 92 ? -2.158 -8.329 3.731 1.00 95.44 92 LYS A O 1
ATOM 725 N N . ALA A 1 93 ? 0.025 -7.819 3.790 1.00 95.50 93 ALA A N 1
ATOM 726 C CA . ALA A 1 93 ? 0.194 -8.162 5.200 1.00 95.50 93 ALA A CA 1
ATOM 727 C C . ALA A 1 93 ? -0.607 -7.228 6.124 1.00 95.50 93 ALA A C 1
ATOM 729 O O . ALA A 1 93 ? -1.133 -7.667 7.148 1.00 95.50 93 ALA A O 1
ATOM 730 N N . PHE A 1 94 ? -0.716 -5.950 5.770 1.00 96.31 94 PHE A N 1
ATOM 731 C CA . PHE A 1 94 ? -1.489 -4.964 6.511 1.00 96.31 94 PHE A CA 1
ATOM 732 C C . PHE A 1 94 ? -2.995 -5.235 6.430 1.00 96.31 94 PHE A C 1
ATOM 734 O O . PHE A 1 94 ? -3.634 -5.393 7.470 1.00 96.31 94 PHE A O 1
ATOM 741 N N . LEU A 1 95 ? -3.541 -5.406 5.222 1.00 96.44 95 LEU A N 1
ATOM 742 C CA . LEU A 1 95 ? -4.946 -5.769 4.999 1.00 96.44 95 LEU A CA 1
ATOM 743 C C . LEU A 1 95 ? -5.295 -7.113 5.640 1.00 96.44 95 LEU A C 1
ATOM 745 O O . LEU A 1 95 ? -6.359 -7.254 6.238 1.00 96.44 95 LEU A O 1
ATOM 749 N N . TYR A 1 96 ? -4.374 -8.080 5.576 1.00 97.06 96 TYR A N 1
ATOM 750 C CA . TYR A 1 96 ? -4.507 -9.345 6.286 1.00 97.06 96 TYR A CA 1
ATOM 751 C C . TYR A 1 96 ? -4.743 -9.089 7.773 1.00 97.06 96 TYR A C 1
ATOM 753 O O . TYR A 1 96 ? -5.723 -9.591 8.304 1.00 97.06 96 TYR A O 1
ATOM 761 N N . ARG A 1 97 ? -3.903 -8.284 8.442 1.00 97.00 97 ARG A N 1
ATOM 762 C CA . ARG A 1 97 ? -4.064 -7.974 9.874 1.00 97.00 97 ARG A CA 1
ATOM 763 C C . ARG A 1 97 ? -5.383 -7.258 10.161 1.00 97.00 97 ARG A C 1
ATOM 765 O O . ARG A 1 97 ? -6.102 -7.708 11.046 1.00 97.00 97 ARG A O 1
ATOM 772 N N . LEU A 1 98 ? -5.729 -6.222 9.394 1.00 95.38 98 LEU A N 1
ATOM 773 C CA . LEU A 1 98 ? -6.989 -5.486 9.570 1.00 95.38 98 LEU A CA 1
ATOM 774 C C . LEU A 1 98 ? -8.213 -6.406 9.497 1.00 95.38 98 LEU A C 1
ATOM 776 O O . LEU A 1 98 ? -9.114 -6.303 10.322 1.00 95.38 98 LEU A O 1
ATOM 780 N N . GLU A 1 99 ? -8.211 -7.361 8.571 1.00 96.38 99 GLU A N 1
ATOM 781 C CA . GLU A 1 99 ? -9.289 -8.340 8.438 1.00 96.38 99 GLU A CA 1
ATOM 782 C C . GLU A 1 99 ? -9.455 -9.229 9.684 1.00 96.38 99 GLU A C 1
ATOM 784 O O . GLU A 1 99 ? -10.568 -9.619 10.023 1.00 96.38 99 GLU A O 1
ATOM 789 N N . ARG A 1 100 ? -8.368 -9.563 10.392 1.00 96.00 100 ARG A N 1
ATOM 790 C CA . ARG A 1 100 ? -8.451 -10.345 11.644 1.00 96.00 100 ARG A CA 1
ATOM 791 C C . ARG A 1 100 ? -8.888 -9.485 12.819 1.00 96.00 100 ARG A C 1
ATOM 793 O O . ARG A 1 100 ? -9.435 -10.010 13.788 1.00 96.00 100 ARG A O 1
ATOM 800 N N . GLU A 1 101 ? -8.633 -8.187 12.731 1.00 94.94 101 GLU A N 1
ATOM 801 C CA . GLU A 1 101 ? -9.053 -7.224 13.735 1.00 94.94 101 GLU A CA 1
ATOM 802 C C . GLU A 1 101 ? -10.544 -6.860 13.620 1.00 94.94 101 GLU A C 1
ATOM 804 O O . GLU A 1 101 ? -11.137 -6.425 14.610 1.00 94.94 101 GLU A O 1
ATOM 809 N N . ASP A 1 102 ? -11.164 -7.121 12.462 1.00 94.62 102 ASP A N 1
ATOM 810 C CA . ASP A 1 102 ? -12.585 -6.892 12.195 1.00 94.62 102 ASP A CA 1
ATOM 811 C C . ASP A 1 102 ? -13.497 -7.558 13.242 1.00 94.62 102 ASP A C 1
ATOM 813 O O . ASP A 1 102 ? -13.369 -8.741 13.584 1.00 94.62 102 ASP A O 1
ATOM 817 N N . ALA A 1 103 ? -14.469 -6.792 13.741 1.00 93.56 103 ALA A N 1
ATOM 818 C CA . ALA A 1 103 ? -15.348 -7.228 14.821 1.00 93.56 103 ALA A CA 1
ATOM 819 C C . ALA A 1 103 ? -16.182 -8.466 14.454 1.00 93.56 103 ALA A C 1
ATOM 821 O O . ALA A 1 103 ? -16.421 -9.313 15.319 1.00 93.56 103 ALA A O 1
ATOM 822 N N . ASN A 1 104 ? -16.606 -8.607 13.194 1.00 94.56 104 ASN A N 1
ATOM 823 C CA . ASN A 1 104 ? -17.388 -9.760 12.747 1.00 94.56 104 ASN A CA 1
ATOM 824 C C . ASN A 1 104 ? -16.527 -11.023 12.655 1.00 94.56 104 ASN A C 1
ATOM 826 O O . ASN A 1 104 ? -16.986 -12.124 12.970 1.00 94.56 104 ASN A O 1
ATOM 830 N N . VAL A 1 105 ? -15.253 -10.867 12.293 1.00 96.44 105 VAL A N 1
ATOM 831 C CA . VAL A 1 105 ? -14.284 -11.968 12.292 1.00 96.44 105 VAL A CA 1
ATOM 832 C C . VAL A 1 105 ? -13.955 -12.396 13.721 1.00 96.44 105 VAL A C 1
ATOM 834 O O . VAL A 1 105 ? -14.069 -13.580 14.043 1.00 96.44 105 VAL A O 1
ATOM 837 N N . LYS A 1 106 ? -13.651 -11.451 14.621 1.00 96.81 106 LYS A N 1
ATOM 838 C CA . LYS A 1 106 ? -13.382 -11.748 16.041 1.00 96.81 106 LYS A CA 1
ATOM 839 C C . LYS A 1 106 ? -14.554 -12.427 16.742 1.00 96.81 106 LYS A C 1
ATOM 841 O O . LYS A 1 106 ? -14.360 -13.372 17.505 1.00 96.81 106 LYS A O 1
ATOM 846 N N . ARG A 1 107 ? -15.780 -11.969 16.466 1.00 96.75 107 ARG A N 1
ATOM 847 C CA . ARG A 1 107 ? -17.019 -12.554 17.006 1.00 96.75 107 ARG A CA 1
ATOM 848 C C . ARG A 1 107 ? -17.414 -13.865 16.326 1.00 96.75 107 ARG A C 1
ATOM 850 O O . ARG A 1 107 ? -18.402 -14.470 16.731 1.00 96.75 107 ARG A O 1
ATOM 857 N N . LYS A 1 108 ? -16.660 -14.315 15.315 1.00 94.88 108 LYS A N 1
ATOM 858 C CA . LYS A 1 108 ? -16.948 -15.505 14.500 1.00 94.88 108 LYS A CA 1
ATOM 859 C C . LYS A 1 108 ? -18.299 -15.443 13.772 1.00 94.88 108 LYS A C 1
ATOM 861 O O . LYS A 1 108 ? -18.808 -16.483 13.360 1.00 94.88 108 LYS A O 1
ATOM 866 N N . SER A 1 109 ? -18.873 -14.252 13.585 1.00 95.69 109 SER A N 1
ATOM 867 C CA . SER A 1 109 ? -20.088 -14.065 12.778 1.00 95.69 109 SER A CA 1
ATOM 868 C C . SER A 1 109 ? -19.794 -14.139 11.278 1.00 95.69 109 SER A C 1
ATOM 870 O O . SER A 1 109 ? -20.689 -14.421 10.486 1.00 95.69 109 SER A O 1
ATOM 872 N N . ARG A 1 110 ? -18.531 -13.938 10.882 1.00 95.44 110 ARG A N 1
ATOM 873 C CA . ARG A 1 110 ? -18.053 -14.042 9.502 1.00 95.44 110 ARG A CA 1
ATOM 874 C C . ARG A 1 110 ? -16.680 -14.714 9.460 1.00 95.44 110 ARG A C 1
ATOM 876 O O . ARG A 1 110 ? -15.858 -14.512 10.349 1.00 95.44 110 ARG A O 1
ATOM 883 N N . ARG A 1 111 ? -16.408 -15.501 8.414 1.00 96.50 111 ARG A N 1
ATOM 884 C CA . ARG A 1 111 ? -15.056 -16.032 8.160 1.00 96.50 111 ARG A CA 1
ATOM 885 C C . ARG A 1 111 ? -14.137 -14.923 7.626 1.00 96.50 111 ARG A C 1
ATOM 887 O O . ARG A 1 111 ? -14.618 -14.114 6.830 1.00 96.50 111 ARG A O 1
ATOM 894 N N . PRO A 1 112 ? -12.848 -14.902 8.010 1.00 96.31 112 PRO A N 1
ATOM 895 C CA . PRO A 1 112 ? -11.893 -13.960 7.439 1.00 96.31 112 PRO A CA 1
ATOM 896 C C . PRO A 1 112 ? -11.715 -14.206 5.935 1.00 96.31 112 PRO A C 1
ATOM 898 O O . PRO A 1 112 ? -11.763 -15.349 5.474 1.00 96.31 112 PRO A O 1
ATOM 901 N N . VAL A 1 113 ? -11.497 -13.129 5.188 1.00 96.81 113 VAL A N 1
ATOM 902 C CA . VAL A 1 113 ? -11.227 -13.125 3.750 1.00 96.81 113 VAL A CA 1
ATOM 903 C C . VAL A 1 113 ? -9.799 -12.656 3.513 1.00 96.81 113 VAL A C 1
ATOM 905 O O . VAL A 1 113 ? -9.427 -11.533 3.840 1.00 96.81 113 VAL A O 1
ATOM 908 N N . ASP A 1 114 ? -8.988 -13.522 2.917 1.00 96.38 114 ASP A N 1
ATOM 909 C CA . ASP A 1 114 ? -7.577 -13.215 2.711 1.00 96.38 114 ASP A CA 1
ATOM 910 C C . ASP A 1 114 ? -7.360 -12.327 1.488 1.00 96.38 114 ASP A C 1
ATOM 912 O O . ASP A 1 114 ? -7.893 -12.638 0.413 1.00 96.38 114 ASP A O 1
ATOM 916 N N . PRO A 1 115 ? -6.539 -11.265 1.608 1.00 95.75 115 PRO A N 1
ATOM 917 C CA . PRO A 1 115 ? -6.176 -10.454 0.461 1.00 95.75 115 PRO A CA 1
ATOM 918 C C . PRO A 1 115 ? -5.419 -11.318 -0.548 1.00 95.75 115 PRO A C 1
ATOM 920 O O . PRO A 1 115 ? -4.441 -12.003 -0.223 1.00 95.75 115 PRO A O 1
ATOM 923 N N . ARG A 1 116 ? -5.889 -11.288 -1.793 1.00 95.50 116 ARG A N 1
ATOM 924 C CA . ARG A 1 116 ? -5.270 -11.996 -2.912 1.00 95.50 116 ARG A CA 1
ATOM 925 C C . ARG A 1 116 ? -4.367 -11.045 -3.677 1.00 95.50 116 ARG A C 1
ATOM 927 O O . ARG A 1 116 ? -4.623 -9.851 -3.740 1.00 95.50 116 ARG A O 1
ATOM 934 N N . PHE A 1 117 ? -3.314 -11.604 -4.252 1.00 94.69 117 PHE A N 1
ATOM 935 C CA . PHE A 1 117 ? -2.359 -10.881 -5.076 1.00 94.69 117 PHE A CA 1
ATOM 936 C C . PHE A 1 117 ? -2.143 -11.674 -6.360 1.00 94.69 117 PHE A C 1
ATOM 938 O O . PHE A 1 117 ? -2.021 -12.900 -6.309 1.00 94.69 117 PHE A O 1
ATOM 945 N N . PHE A 1 118 ? -2.120 -10.976 -7.486 1.00 94.62 118 PHE A N 1
ATOM 946 C CA . PHE A 1 118 ? -1.813 -11.523 -8.800 1.00 94.62 118 PHE A CA 1
ATOM 947 C C . PHE A 1 118 ? -1.039 -10.473 -9.598 1.00 94.62 118 PHE A C 1
ATOM 949 O O . PHE A 1 118 ? -1.054 -9.295 -9.251 1.00 94.62 118 PHE A O 1
ATOM 956 N N . GLN A 1 119 ? -0.352 -10.911 -10.648 1.00 94.88 119 GLN A N 1
ATOM 957 C CA . GLN A 1 119 ? 0.492 -10.059 -11.482 1.00 94.88 119 GLN A CA 1
ATOM 958 C C . GLN A 1 119 ? -0.008 -10.092 -12.923 1.00 94.88 119 GLN A C 1
ATOM 960 O O . GLN A 1 119 ? -0.459 -11.133 -13.406 1.00 94.88 119 GLN A O 1
ATOM 965 N N . LEU A 1 120 ? 0.107 -8.959 -13.610 1.00 94.69 120 LEU A N 1
ATOM 966 C CA . LEU A 1 120 ? -0.121 -8.840 -15.044 1.00 94.69 120 LEU A CA 1
ATOM 967 C C . LEU A 1 120 ? 1.240 -8.618 -15.705 1.00 94.69 120 LEU A C 1
ATOM 969 O O . LEU A 1 120 ? 1.803 -7.540 -15.600 1.00 94.69 120 LEU A O 1
ATOM 973 N N . ALA A 1 121 ? 1.784 -9.651 -16.349 1.00 93.81 121 ALA A N 1
ATOM 974 C CA . ALA A 1 121 ? 3.129 -9.617 -16.936 1.00 93.81 121 ALA A CA 1
ATOM 975 C C . ALA A 1 121 ? 3.118 -9.418 -18.463 1.00 93.81 121 ALA A C 1
ATOM 977 O O . ALA A 1 121 ? 4.127 -9.617 -19.132 1.00 93.81 121 ALA A O 1
ATOM 978 N N . THR A 1 122 ? 1.971 -9.091 -19.056 1.00 94.75 122 THR A N 1
ATOM 979 C CA . THR A 1 122 ? 1.850 -8.927 -20.507 1.00 94.75 122 THR A CA 1
ATOM 980 C C . THR A 1 122 ? 1.779 -7.451 -20.860 1.00 94.75 122 THR A C 1
ATOM 982 O O . THR A 1 122 ? 0.829 -6.769 -20.477 1.00 94.75 122 THR A O 1
ATOM 985 N N . ASN A 1 123 ? 2.761 -6.975 -21.624 1.00 93.12 123 ASN A N 1
ATOM 986 C CA . ASN A 1 123 ? 2.801 -5.606 -22.110 1.00 93.12 123 ASN A CA 1
ATOM 987 C C . ASN A 1 123 ? 2.133 -5.518 -23.490 1.00 93.12 123 ASN A C 1
ATOM 989 O O . ASN A 1 123 ? 2.570 -6.143 -24.458 1.00 93.12 123 ASN A O 1
ATOM 993 N N . TYR A 1 124 ? 1.066 -4.724 -23.568 1.00 94.81 124 TYR A N 1
ATOM 994 C CA . TYR A 1 124 ? 0.309 -4.470 -24.799 1.00 94.81 124 TYR A CA 1
ATOM 995 C C . TYR A 1 124 ? 0.620 -3.101 -25.426 1.00 94.81 124 TYR A C 1
ATOM 997 O O . TYR A 1 124 ? -0.003 -2.725 -26.416 1.00 94.81 124 TYR A O 1
ATOM 1005 N N . ARG A 1 125 ? 1.522 -2.316 -24.825 1.00 94.06 125 ARG A N 1
ATOM 1006 C CA . ARG A 1 125 ? 1.758 -0.907 -25.178 1.00 94.06 125 ARG A CA 1
ATOM 1007 C C . ARG A 1 125 ? 3.033 -0.714 -25.992 1.00 94.06 125 ARG A C 1
ATOM 1009 O O . ARG A 1 125 ? 3.046 0.092 -26.918 1.00 94.06 125 ARG A O 1
ATOM 1016 N N . SER A 1 126 ? 4.094 -1.420 -25.624 1.00 94.38 126 SER A N 1
ATOM 1017 C CA . SER A 1 126 ? 5.452 -1.181 -26.104 1.00 94.38 126 SER A CA 1
ATOM 1018 C C . SER A 1 126 ? 6.026 -2.438 -26.737 1.00 94.38 126 SER A C 1
ATOM 1020 O O . SER A 1 126 ? 5.842 -3.525 -26.205 1.00 94.38 126 SER A O 1
ATOM 1022 N N . HIS A 1 127 ? 6.780 -2.278 -27.826 1.00 94.25 127 HIS A N 1
ATOM 1023 C CA . HIS A 1 127 ? 7.460 -3.394 -28.483 1.00 94.25 127 HIS A CA 1
ATOM 1024 C C . HIS A 1 127 ? 8.562 -4.007 -27.599 1.00 94.25 127 HIS A C 1
ATOM 1026 O O . HIS A 1 127 ? 9.098 -3.369 -26.684 1.00 94.25 127 HIS A O 1
ATOM 1032 N N . SER A 1 128 ? 8.974 -5.231 -27.938 1.00 94.50 128 SER A N 1
ATOM 1033 C CA . SER A 1 128 ? 9.927 -6.039 -27.158 1.00 94.50 128 SER A CA 1
ATOM 1034 C C . SER A 1 128 ? 11.247 -5.340 -26.802 1.00 94.50 128 SER A C 1
ATOM 1036 O O . SER A 1 128 ? 11.780 -5.557 -25.719 1.00 94.50 128 SER A O 1
ATOM 1038 N N . GLY A 1 129 ? 11.770 -4.470 -27.668 1.00 94.88 129 GLY A N 1
ATOM 1039 C CA . GLY A 1 129 ? 13.006 -3.723 -27.411 1.00 94.88 129 GLY A CA 1
ATOM 1040 C C . GLY A 1 129 ? 12.901 -2.787 -26.202 1.00 94.88 129 GLY A C 1
ATOM 1041 O O . GLY A 1 129 ? 13.787 -2.798 -25.350 1.00 94.88 129 GLY A O 1
ATOM 1042 N N . ILE A 1 130 ? 11.802 -2.031 -26.092 1.00 95.56 130 ILE A N 1
ATOM 1043 C CA . ILE A 1 130 ? 11.547 -1.138 -24.949 1.00 95.56 130 ILE A CA 1
ATOM 1044 C C . ILE A 1 130 ? 11.304 -1.959 -23.680 1.00 95.56 130 ILE A C 1
ATOM 1046 O O . ILE A 1 130 ? 11.895 -1.664 -22.643 1.00 95.56 130 ILE A O 1
ATOM 1050 N N . VAL A 1 131 ? 10.487 -3.014 -23.770 1.00 94.12 131 VAL A N 1
ATOM 1051 C CA . VAL A 1 131 ? 10.166 -3.884 -22.624 1.00 94.12 131 VAL A CA 1
ATOM 1052 C C . VAL A 1 131 ? 11.429 -4.540 -22.061 1.00 94.12 131 VAL A C 1
ATOM 1054 O O . VAL A 1 131 ? 11.659 -4.512 -20.854 1.00 94.12 131 VAL A O 1
ATOM 1057 N N . ASN A 1 132 ? 12.309 -5.050 -22.925 1.00 94.56 132 ASN A N 1
ATOM 1058 C CA . ASN A 1 132 ? 13.572 -5.660 -22.507 1.00 94.56 132 ASN A CA 1
ATOM 1059 C C . ASN A 1 132 ? 14.521 -4.649 -21.845 1.00 94.56 132 ASN A C 1
ATOM 1061 O O . ASN A 1 132 ? 15.183 -4.985 -20.862 1.00 94.56 132 ASN A O 1
ATOM 1065 N N . ALA A 1 133 ? 14.585 -3.417 -22.361 1.00 95.38 133 ALA A N 1
ATOM 1066 C CA . ALA A 1 133 ? 15.397 -2.359 -21.766 1.00 95.38 133 ALA A CA 1
ATOM 1067 C C . ALA A 1 133 ? 14.883 -1.967 -20.370 1.00 95.38 133 ALA A C 1
ATOM 1069 O O . ALA A 1 133 ? 15.671 -1.887 -19.427 1.00 95.38 133 ALA A O 1
ATOM 1070 N N . ALA A 1 134 ? 13.566 -1.796 -20.212 1.00 93.12 134 ALA A N 1
ATOM 1071 C CA . ALA A 1 134 ? 12.947 -1.523 -18.917 1.00 93.12 134 ALA A CA 1
ATOM 1072 C C . ALA A 1 134 ? 13.177 -2.676 -17.925 1.00 93.12 134 ALA A C 1
ATOM 1074 O O . ALA A 1 134 ? 13.615 -2.446 -16.799 1.00 93.12 134 ALA A O 1
ATOM 1075 N N . ALA A 1 135 ? 12.987 -3.925 -18.363 1.00 92.50 135 ALA A N 1
ATOM 1076 C CA . ALA A 1 135 ? 13.217 -5.109 -17.539 1.00 92.50 135 ALA A CA 1
ATOM 1077 C C . ALA A 1 135 ? 14.670 -5.213 -17.043 1.00 92.50 135 ALA A C 1
ATOM 1079 O O . ALA A 1 135 ? 14.903 -5.633 -15.909 1.00 92.50 135 ALA A O 1
ATOM 1080 N N . LEU A 1 136 ? 15.656 -4.812 -17.858 1.00 94.19 136 LEU A N 1
ATOM 1081 C CA . LEU A 1 136 ? 17.054 -4.744 -17.429 1.00 94.19 136 LEU A CA 1
ATOM 1082 C C . LEU A 1 136 ? 17.238 -3.731 -16.290 1.00 94.19 136 LEU A C 1
ATOM 1084 O O . LEU A 1 136 ? 17.869 -4.064 -15.290 1.00 94.19 136 LEU A O 1
ATOM 1088 N N . LEU A 1 137 ? 16.677 -2.525 -16.415 1.00 93.06 137 LEU A N 1
ATOM 1089 C CA . LEU A 1 137 ? 16.779 -1.492 -15.378 1.00 93.06 137 LEU A CA 1
ATOM 1090 C C . LEU A 1 137 ? 16.116 -1.928 -14.069 1.00 93.06 137 LEU A C 1
ATOM 1092 O O . LEU A 1 137 ? 16.732 -1.807 -13.012 1.00 93.06 137 LEU A O 1
ATOM 1096 N N . VAL A 1 138 ? 14.914 -2.505 -14.137 1.00 91.44 138 VAL A N 1
ATOM 1097 C CA . VAL A 1 138 ? 14.206 -3.032 -12.959 1.00 91.44 138 VAL A CA 1
ATOM 1098 C C . VAL A 1 138 ? 15.033 -4.113 -12.258 1.00 91.44 138 VAL A C 1
ATOM 1100 O O . VAL A 1 138 ? 15.184 -4.075 -11.040 1.00 91.44 138 VAL A O 1
ATOM 1103 N N . ARG A 1 139 ? 15.655 -5.031 -13.013 1.00 91.19 139 ARG A N 1
ATOM 1104 C CA . ARG A 1 139 ? 16.555 -6.053 -12.444 1.00 91.19 139 ARG A CA 1
ATOM 1105 C C . ARG A 1 139 ? 17.771 -5.448 -11.751 1.00 91.19 139 ARG A C 1
ATOM 1107 O O . ARG A 1 139 ? 18.179 -5.942 -10.704 1.00 91.19 139 ARG A O 1
ATOM 1114 N N . LEU A 1 140 ? 18.363 -4.401 -12.327 1.00 93.50 140 LEU A N 1
ATOM 1115 C CA . LEU A 1 140 ? 19.487 -3.707 -11.699 1.00 93.50 140 LEU A CA 1
ATOM 1116 C C . LEU A 1 140 ? 19.045 -3.059 -10.381 1.00 93.50 140 LEU A C 1
ATOM 1118 O O . LEU A 1 140 ? 19.721 -3.255 -9.372 1.00 93.50 140 LEU A O 1
ATOM 1122 N N . ILE A 1 141 ? 17.896 -2.374 -10.367 1.00 90.50 141 ILE A N 1
ATOM 1123 C CA . ILE A 1 141 ? 17.328 -1.772 -9.151 1.00 90.50 141 ILE A CA 1
ATOM 1124 C C . ILE A 1 141 ? 17.107 -2.837 -8.073 1.00 90.50 141 ILE A C 1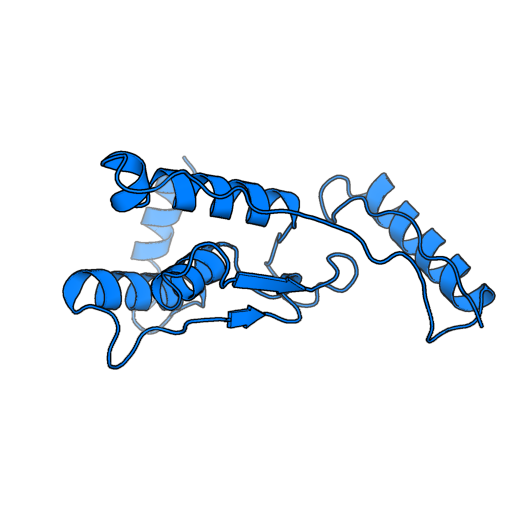
ATOM 1126 O O . ILE A 1 141 ? 17.608 -2.669 -6.965 1.00 90.50 141 ILE A O 1
ATOM 1130 N N . ASP A 1 142 ? 16.456 -3.955 -8.401 1.00 89.19 142 ASP A N 1
ATOM 1131 C CA . ASP A 1 142 ? 16.212 -5.052 -7.452 1.00 89.19 142 ASP A CA 1
ATOM 1132 C C . ASP A 1 142 ? 17.525 -5.642 -6.897 1.00 89.19 142 ASP A C 1
ATOM 1134 O O . ASP A 1 142 ? 17.653 -5.902 -5.700 1.00 89.19 142 ASP A O 1
ATOM 1138 N N . SER A 1 143 ? 18.552 -5.783 -7.746 1.00 90.75 143 SER A N 1
ATOM 1139 C CA . SER A 1 143 ? 19.845 -6.351 -7.341 1.00 90.75 143 SER A CA 1
ATOM 1140 C C . SER A 1 143 ? 20.685 -5.434 -6.442 1.00 90.75 143 SER A C 1
ATOM 1142 O O . SER A 1 143 ? 21.308 -5.919 -5.496 1.00 90.75 143 SER A O 1
ATOM 1144 N N . TYR A 1 144 ? 20.711 -4.125 -6.718 1.00 92.88 144 TYR A N 1
ATOM 1145 C CA . TYR A 1 144 ? 21.547 -3.158 -5.995 1.00 92.88 144 TYR A CA 1
ATOM 1146 C C . TYR A 1 144 ? 20.822 -2.510 -4.812 1.00 92.88 144 TYR A C 1
ATOM 1148 O O . TYR A 1 144 ? 21.457 -2.163 -3.819 1.00 92.88 144 TYR A O 1
ATOM 1156 N N . PHE A 1 145 ? 19.500 -2.372 -4.899 1.00 89.06 145 PHE A N 1
ATOM 1157 C CA . PHE A 1 145 ? 18.643 -1.759 -3.890 1.00 89.06 145 PHE A CA 1
ATOM 1158 C C . PHE A 1 145 ? 17.585 -2.765 -3.441 1.00 89.06 145 PHE A C 1
ATOM 1160 O O . PHE A 1 145 ? 16.381 -2.549 -3.595 1.00 89.06 145 PHE A O 1
ATOM 1167 N N . GLN A 1 146 ? 18.046 -3.886 -2.885 1.00 85.69 146 GLN A N 1
ATOM 1168 C CA . GLN A 1 146 ? 17.167 -4.941 -2.388 1.00 85.69 146 GLN A CA 1
ATOM 1169 C C . GLN A 1 146 ? 16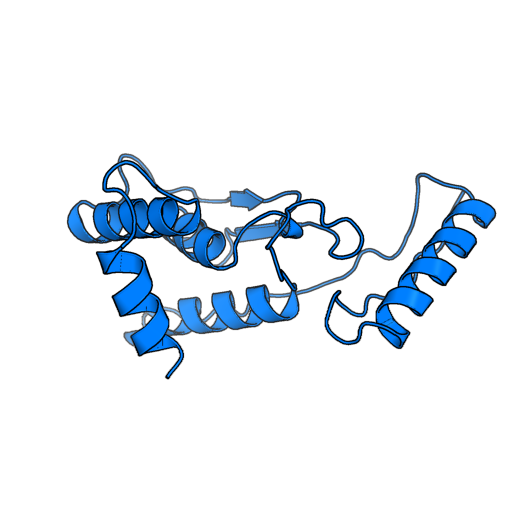.079 -4.361 -1.482 1.00 85.69 146 GLN A C 1
ATOM 1171 O O . GLN A 1 146 ? 16.348 -3.508 -0.635 1.00 85.69 146 GLN A O 1
ATOM 1176 N N . HIS A 1 147 ? 14.853 -4.856 -1.654 1.00 81.75 147 HIS A N 1
ATOM 1177 C CA . HIS A 1 147 ? 13.667 -4.431 -0.904 1.00 81.75 147 HIS A CA 1
ATOM 1178 C C . HIS A 1 147 ? 13.145 -3.015 -1.201 1.00 81.75 147 HIS A C 1
ATOM 1180 O O . HIS A 1 147 ? 12.183 -2.617 -0.547 1.00 81.75 147 HIS A O 1
ATOM 1186 N N . SER A 1 148 ? 13.718 -2.282 -2.164 1.00 84.06 148 SER A N 1
ATOM 1187 C CA . SER A 1 148 ? 13.196 -0.971 -2.591 1.00 84.06 148 SER A CA 1
ATOM 1188 C C . SER A 1 148 ? 11.941 -1.060 -3.467 1.00 84.06 148 SER A C 1
ATOM 1190 O O . SER A 1 148 ? 11.128 -0.143 -3.444 1.00 84.06 148 SER A O 1
ATOM 1192 N N . ILE A 1 149 ? 11.766 -2.167 -4.193 1.00 87.12 149 ILE A N 1
ATOM 1193 C CA . ILE A 1 149 ? 10.599 -2.477 -5.033 1.00 87.12 149 ILE A CA 1
ATOM 1194 C C . ILE A 1 149 ? 10.148 -3.927 -4.795 1.00 87.12 149 ILE A C 1
ATOM 1196 O O . ILE A 1 149 ? 10.882 -4.719 -4.192 1.00 87.12 149 ILE A O 1
ATOM 1200 N N . ASP A 1 150 ? 8.944 -4.294 -5.243 1.00 87.62 150 ASP A N 1
ATOM 1201 C CA . ASP A 1 150 ? 8.527 -5.698 -5.262 1.00 87.62 150 ASP A CA 1
ATOM 1202 C C . ASP A 1 150 ? 9.223 -6.463 -6.399 1.00 87.62 150 ASP A C 1
ATOM 1204 O O . ASP A 1 150 ? 9.363 -5.974 -7.520 1.00 87.62 150 ASP A O 1
ATOM 1208 N N . SER A 1 151 ? 9.613 -7.711 -6.124 1.00 85.31 151 SER A N 1
ATOM 1209 C CA . SER A 1 151 ? 10.136 -8.615 -7.151 1.00 85.31 151 SER A CA 1
ATOM 1210 C C . SER A 1 151 ? 8.966 -9.204 -7.945 1.00 85.31 151 SER A C 1
ATOM 1212 O O . SER A 1 151 ? 8.258 -10.107 -7.482 1.00 85.31 151 SER A O 1
ATOM 1214 N N . LEU A 1 152 ? 8.713 -8.629 -9.120 1.00 85.44 152 LEU A N 1
ATOM 1215 C CA . LEU A 1 152 ? 7.618 -9.002 -10.015 1.00 85.44 152 LEU A CA 1
ATOM 1216 C C . LEU A 1 152 ? 8.118 -9.834 -11.203 1.00 85.44 152 LEU A C 1
ATOM 1218 O O . LEU A 1 152 ? 9.287 -9.778 -11.590 1.00 85.44 152 LEU A O 1
ATOM 1222 N N . THR A 1 153 ? 7.216 -10.619 -11.797 1.00 88.31 153 THR A N 1
ATOM 1223 C CA . THR A 1 153 ? 7.513 -11.362 -13.028 1.00 88.31 153 THR A CA 1
ATOM 1224 C C . THR A 1 153 ? 7.853 -10.371 -14.148 1.00 88.31 153 THR A C 1
ATOM 1226 O O . THR A 1 153 ? 7.070 -9.446 -14.367 1.00 88.31 153 THR A O 1
ATOM 1229 N N . PRO A 1 154 ? 8.976 -10.544 -14.874 1.00 86.88 154 PRO A N 1
ATOM 1230 C CA . PRO A 1 154 ? 9.326 -9.667 -15.986 1.00 86.88 154 PRO A CA 1
ATOM 1231 C C . PRO A 1 154 ? 8.229 -9.615 -17.050 1.00 86.88 154 PRO A C 1
ATOM 1233 O O . PRO A 1 154 ? 7.663 -10.649 -17.411 1.00 86.88 154 PRO A O 1
ATOM 1236 N N . GLU A 1 155 ? 7.974 -8.420 -17.577 1.00 89.88 155 GLU A N 1
ATOM 1237 C CA . GLU A 1 155 ? 6.984 -8.229 -18.630 1.00 89.88 155 GLU A CA 1
ATOM 1238 C C . GLU A 1 155 ? 7.416 -8.843 -19.970 1.00 89.88 155 GLU A C 1
ATOM 1240 O O . GLU A 1 155 ? 8.598 -8.858 -20.324 1.00 89.88 155 GLU A O 1
ATOM 1245 N N . VAL A 1 156 ? 6.437 -9.302 -20.751 1.00 89.62 156 VAL A N 1
ATOM 1246 C CA . VAL A 1 156 ? 6.615 -9.813 -22.116 1.00 89.62 156 VAL A CA 1
ATOM 1247 C C . VAL A 1 156 ? 5.746 -9.006 -23.080 1.00 89.62 156 VAL A C 1
ATOM 1249 O O . VAL A 1 156 ? 4.542 -8.866 -22.860 1.00 89.62 156 VAL A O 1
ATOM 1252 N N . SER A 1 157 ? 6.354 -8.494 -24.156 1.00 88.00 157 SER A N 1
ATOM 1253 C CA . SER A 1 157 ? 5.632 -7.792 -25.229 1.00 88.00 157 SER A CA 1
ATOM 1254 C C . SER A 1 157 ? 4.834 -8.762 -26.097 1.00 88.00 157 SER A C 1
ATOM 1256 O O . SER A 1 157 ? 5.360 -9.803 -26.497 1.00 88.00 157 SER A O 1
ATOM 1258 N N . LEU A 1 158 ? 3.605 -8.377 -26.452 1.00 85.19 158 LEU A N 1
ATOM 1259 C CA . LEU A 1 158 ? 2.823 -8.997 -27.534 1.00 85.19 158 LEU A CA 1
ATOM 1260 C C . LEU A 1 158 ? 2.753 -8.145 -28.812 1.00 85.19 158 LEU A C 1
ATOM 1262 O O . LEU A 1 158 ? 2.103 -8.550 -29.776 1.00 85.19 158 LEU A O 1
ATOM 1266 N N . VAL A 1 159 ? 3.409 -6.983 -28.806 1.00 71.50 159 VAL A N 1
ATOM 1267 C CA . VAL A 1 159 ? 3.537 -6.051 -29.938 1.00 71.50 159 VAL A CA 1
ATOM 1268 C C . VAL A 1 159 ? 4.924 -6.156 -30.560 1.00 71.50 159 VAL A C 1
ATOM 1270 O O . VAL A 1 159 ? 5.915 -6.293 -29.789 1.00 71.50 159 VAL A O 1
#

Organism: NCBI:txid1051891

Radius of gyration: 19.1 Å; Cα contacts (8 Å, |Δi|>4): 170; chains: 1; bounding box: 45×41×52 Å

Sequence (159 aa):
RIYTLFEAYQKLRPSASYDNADRVHALLSAIEEHGVPGTYLDFLYVDEAQDNLIIDAALLKSLCPNPHGLFFAGDTAQTISVGSAFRFNELKAFLYRLEREDANVKRKSRRPVDPRFFQLATNYRSHSGIVNAAALLVRLIDSYFQHSIDSLTPEVSLV

Mean predicted aligned error: 5.08 Å

InterPro domains:
  IPR027417 P-loop containing nucleoside triphosphate hydrolase [G3DSA:3.40.50.300] (1-114)
  IPR027417 P-loop containing nucleoside triphosphate hydrolase [SSF52540] (7-154)
  IPR039904 TPR and ankyrin repeat-containing protein 1 [PTHR21529] (1-159)

pLDDT: mean 91.46, std 6.35, range [65.06, 97.94]

Secondary structure (DSSP, 8-state):
-HHHHHHHHHHHS-TT---HHHHHHHHHHHHHHH--SS---S-EEESSGGGS-HHHHHHHHHH---TT-EEE---GGG--STT----HHHHHHHHHHHHHHSHHHHTTSS---PPP-----EESSS-HHHHHHHHHHHHHHHHHSTTSS--PPPPEE--